Protein AF-A0A2M6UDT2-F1 (afdb_monomer_lite)

pLDDT: mean 94.69, std 9.15, range [40.94, 98.88]

Structure (mmCIF, N/CA/C/O backbone):
data_AF-A0A2M6UDT2-F1
#
_entry.id   AF-A0A2M6UDT2-F1
#
loop_
_atom_site.group_PDB
_atom_site.id
_atom_site.type_symbol
_atom_site.label_atom_id
_atom_site.label_alt_id
_atom_site.label_comp_id
_atom_site.label_asym_id
_atom_site.label_entity_id
_atom_site.label_seq_id
_atom_site.pdbx_PDB_ins_code
_atom_site.Cartn_x
_atom_site.Cartn_y
_atom_site.Cartn_z
_atom_site.occupancy
_atom_site.B_iso_or_equiv
_atom_site.auth_seq_id
_atom_site.auth_comp_id
_atom_site.auth_asym_id
_atom_site.auth_atom_id
_atom_site.pdbx_PDB_model_num
ATOM 1 N N . MET A 1 1 ? 13.384 12.707 -18.867 1.00 40.94 1 MET A N 1
ATOM 2 C CA . MET A 1 1 ? 12.522 11.547 -18.553 1.00 40.94 1 MET A CA 1
ATOM 3 C C . MET A 1 1 ? 11.167 12.109 -18.162 1.00 40.94 1 MET A C 1
ATOM 5 O O . MET A 1 1 ? 11.066 12.695 -17.096 1.00 40.94 1 MET A O 1
ATOM 9 N N . GLN A 1 2 ? 10.192 12.068 -19.068 1.00 42.59 2 GLN A N 1
ATOM 10 C CA . GLN A 1 2 ? 8.903 12.734 -18.882 1.00 42.59 2 GLN A CA 1
ATOM 11 C C . GLN A 1 2 ? 8.059 11.903 -17.907 1.00 42.59 2 GLN A C 1
ATOM 13 O O . GLN A 1 2 ? 7.496 10.879 -18.277 1.00 42.59 2 GLN A O 1
ATOM 18 N N . SER A 1 3 ? 8.032 12.292 -16.632 1.00 52.41 3 SER A N 1
ATOM 19 C CA . SER A 1 3 ? 6.764 12.199 -15.917 1.00 52.41 3 SER A CA 1
ATOM 20 C C . SER A 1 3 ? 5.820 13.183 -16.611 1.00 52.41 3 SER A C 1
ATOM 22 O O . SER A 1 3 ? 6.263 14.227 -17.103 1.00 52.41 3 SER A O 1
ATOM 24 N N . HIS A 1 4 ? 4.536 12.856 -16.698 1.00 62.50 4 HIS A N 1
ATOM 25 C CA . HIS A 1 4 ? 3.515 13.794 -17.152 1.00 62.50 4 HIS A CA 1
ATOM 26 C C . HIS A 1 4 ? 2.737 14.255 -15.916 1.00 62.50 4 HIS A C 1
ATOM 28 O O . HIS A 1 4 ? 1.684 13.684 -15.636 1.00 62.50 4 HIS A O 1
ATOM 34 N N . PRO A 1 5 ? 3.229 15.261 -15.154 1.00 66.94 5 PRO A N 1
ATOM 35 C CA . PRO A 1 5 ? 2.595 15.703 -13.912 1.00 66.94 5 PRO A CA 1
ATOM 36 C C . PRO A 1 5 ? 1.088 15.925 -14.049 1.00 66.94 5 PRO A C 1
ATOM 38 O O . PRO A 1 5 ? 0.330 15.546 -13.167 1.00 66.94 5 PRO A O 1
ATOM 41 N N . LYS A 1 6 ? 0.642 16.465 -15.192 1.00 74.50 6 LYS A N 1
ATOM 42 C CA . LYS A 1 6 ? -0.781 16.687 -15.478 1.00 74.50 6 LYS A CA 1
ATOM 43 C C . LYS A 1 6 ? -1.596 15.386 -15.488 1.00 74.50 6 LYS A C 1
ATOM 45 O O . LYS A 1 6 ? -2.664 15.359 -14.895 1.00 74.50 6 LYS A O 1
ATOM 50 N N . GLY A 1 7 ? -1.080 14.315 -16.099 1.00 79.12 7 GLY A N 1
ATOM 51 C CA . GLY A 1 7 ? -1.764 13.020 -16.177 1.00 79.12 7 GLY A CA 1
ATOM 52 C C . GLY A 1 7 ? -1.932 12.366 -14.806 1.00 79.12 7 GLY A C 1
ATOM 53 O O . GLY A 1 7 ? -3.035 11.956 -14.455 1.00 79.12 7 GLY A O 1
ATOM 54 N N . GLN A 1 8 ? -0.873 12.349 -13.989 1.00 78.31 8 GLN A N 1
ATOM 55 C CA . GLN A 1 8 ? -0.950 11.819 -12.622 1.00 78.31 8 GLN A CA 1
ATOM 56 C C . GLN A 1 8 ? -1.896 12.634 -11.736 1.00 78.31 8 GLN A C 1
ATOM 58 O O . GLN A 1 8 ? -2.660 12.054 -10.969 1.00 78.31 8 GLN A O 1
ATOM 63 N N . ILE A 1 9 ? -1.891 13.966 -11.859 1.00 87.31 9 ILE A N 1
ATOM 64 C CA . ILE A 1 9 ? -2.807 14.840 -11.110 1.00 87.31 9 ILE A CA 1
ATOM 65 C C . ILE A 1 9 ? -4.266 14.570 -11.502 1.00 87.31 9 ILE A C 1
ATOM 67 O O . ILE A 1 9 ? -5.119 14.437 -10.621 1.00 87.31 9 ILE A O 1
ATOM 71 N N . SER A 1 10 ? -4.561 14.454 -12.800 1.00 90.62 10 SER A N 1
ATOM 72 C CA . SER A 1 10 ? -5.905 14.117 -13.283 1.00 90.62 10 SER A CA 1
ATOM 73 C C . SER A 1 10 ? -6.353 12.742 -12.787 1.00 90.62 10 SER A C 1
ATOM 75 O O . SER A 1 10 ? -7.418 12.641 -12.183 1.00 90.62 10 SER A O 1
ATOM 77 N N . ALA A 1 11 ? -5.514 11.712 -12.935 1.00 93.06 11 ALA A N 1
ATOM 78 C CA . ALA A 1 11 ? -5.831 10.358 -12.481 1.00 93.06 11 ALA A CA 1
ATOM 79 C C . ALA A 1 11 ? -6.000 10.269 -10.954 1.00 93.06 11 ALA A C 1
ATOM 81 O O . ALA A 1 11 ? -6.866 9.549 -10.463 1.00 93.06 11 ALA A O 1
ATOM 82 N N . ALA A 1 12 ? -5.207 11.022 -10.185 1.00 94.12 12 ALA A N 1
ATOM 83 C CA . ALA A 1 12 ? -5.369 11.138 -8.739 1.00 94.12 12 ALA A CA 1
ATOM 84 C C . ALA A 1 12 ? -6.699 11.808 -8.365 1.00 94.12 12 ALA A C 1
ATOM 86 O O . ALA A 1 12 ? -7.374 11.355 -7.442 1.00 94.12 12 ALA A O 1
ATOM 87 N N . SER A 1 13 ? -7.085 12.864 -9.084 1.00 95.19 13 SER A N 1
ATOM 88 C CA . SER A 1 13 ? -8.328 13.605 -8.838 1.00 95.19 13 SER A CA 1
ATOM 89 C C . SER A 1 13 ? -9.558 12.754 -9.157 1.00 95.19 13 SER A C 1
ATOM 91 O O . SER A 1 13 ? -10.487 12.679 -8.351 1.00 95.19 13 SER A O 1
ATOM 93 N N . GLU A 1 14 ? -9.539 12.062 -10.295 1.00 96.12 14 GLU A N 1
ATOM 94 C CA . GLU A 1 14 ? -10.594 11.134 -10.703 1.00 96.12 14 GLU A CA 1
ATOM 95 C C . GLU A 1 14 ? -10.704 9.953 -9.740 1.00 96.12 14 GLU A C 1
ATOM 97 O O . GLU A 1 14 ? -11.796 9.667 -9.246 1.00 96.12 14 GLU A O 1
ATOM 102 N N . LYS A 1 15 ? -9.573 9.324 -9.385 1.00 97.31 15 LYS A N 1
ATOM 103 C CA . LYS A 1 15 ? -9.566 8.228 -8.413 1.00 97.31 15 LYS A CA 1
ATOM 104 C C . LYS A 1 15 ? -10.132 8.688 -7.075 1.00 97.31 15 LYS A C 1
ATOM 106 O O . LYS A 1 15 ? -11.004 8.018 -6.536 1.00 97.31 15 LYS A O 1
ATOM 111 N N . ASN A 1 16 ? -9.722 9.860 -6.585 1.00 97.75 16 ASN A N 1
ATOM 112 C CA . ASN A 1 16 ? -10.248 10.416 -5.343 1.00 97.75 16 ASN A CA 1
ATOM 113 C C . ASN A 1 16 ? -11.760 10.610 -5.378 1.00 97.75 16 ASN A C 1
ATOM 115 O O . ASN A 1 16 ? -12.426 10.206 -4.429 1.00 97.75 16 ASN A O 1
ATOM 119 N N . LYS A 1 17 ? -12.300 11.143 -6.478 1.00 97.06 17 LYS A N 1
ATOM 120 C CA . LYS A 1 17 ? -13.748 11.261 -6.675 1.00 97.06 17 LYS A CA 1
ATOM 121 C C . LYS A 1 17 ? -14.435 9.892 -6.689 1.00 97.06 17 LYS A C 1
ATOM 123 O O . LYS A 1 17 ? -15.441 9.729 -6.018 1.00 97.06 17 LYS A O 1
ATOM 128 N N . SER A 1 18 ? -13.882 8.912 -7.406 1.00 96.94 18 SER A N 1
ATOM 129 C CA . SER A 1 18 ? -14.459 7.559 -7.516 1.00 96.94 18 SER A CA 1
ATOM 130 C C . SER A 1 18 ? -14.419 6.745 -6.217 1.00 96.94 18 SER A C 1
ATOM 132 O O . SER A 1 18 ? -15.115 5.745 -6.095 1.00 96.94 18 SER A O 1
ATOM 134 N N . THR A 1 19 ? -13.588 7.159 -5.259 1.00 97.69 19 THR A N 1
ATOM 135 C CA . THR A 1 19 ? -13.449 6.528 -3.940 1.00 97.69 19 THR A CA 1
ATOM 136 C C . THR A 1 19 ? -14.027 7.401 -2.826 1.00 97.69 19 THR A C 1
ATOM 138 O O . THR A 1 19 ? -13.521 7.338 -1.715 1.00 97.69 19 THR A O 1
ATOM 141 N N . ASP A 1 20 ? -14.959 8.313 -3.110 1.00 97.06 20 ASP A N 1
ATOM 142 C CA . ASP A 1 20 ? -15.572 9.209 -2.110 1.00 97.06 20 ASP A CA 1
ATOM 143 C C . ASP A 1 20 ? -14.561 9.971 -1.223 1.00 97.06 20 ASP A C 1
ATOM 145 O O . ASP A 1 20 ? -14.765 10.203 -0.034 1.00 97.06 20 ASP A O 1
ATOM 149 N N . GLY A 1 21 ? -13.414 10.354 -1.791 1.00 97.06 21 GLY A N 1
ATOM 150 C CA . GLY A 1 21 ? -12.341 11.056 -1.081 1.00 97.06 21 GLY A CA 1
ATOM 151 C C . GLY A 1 21 ? -11.344 10.169 -0.321 1.00 97.06 21 GLY A C 1
ATOM 152 O O . GLY A 1 21 ? -10.379 10.691 0.248 1.00 97.06 21 GLY A O 1
ATOM 153 N N . TYR A 1 22 ? -11.511 8.841 -0.320 1.00 98.38 22 TYR A N 1
ATOM 154 C CA . TYR A 1 22 ? -10.622 7.924 0.402 1.00 98.38 22 TYR A CA 1
ATOM 155 C C . TYR A 1 22 ? -9.212 7.834 -0.191 1.00 98.38 22 TYR A C 1
ATOM 157 O O . TYR A 1 22 ? -8.253 7.629 0.562 1.00 98.38 22 TYR A O 1
ATOM 165 N N . TYR A 1 23 ? -9.050 8.000 -1.506 1.00 98.38 23 TYR A N 1
ATOM 166 C CA . TYR A 1 23 ? -7.761 7.845 -2.184 1.00 98.38 23 TYR A CA 1
ATOM 167 C C . TYR A 1 23 ? -6.668 8.753 -1.621 1.00 98.38 23 TYR A C 1
ATOM 169 O O . TYR A 1 23 ? -5.623 8.256 -1.203 1.00 98.38 23 TYR A O 1
ATOM 177 N N . VAL A 1 24 ? -6.897 10.068 -1.549 1.00 97.94 24 VAL A N 1
ATOM 178 C CA . VAL A 1 24 ? -5.860 11.017 -1.107 1.00 97.94 24 VAL A CA 1
ATOM 179 C C . VAL A 1 24 ? -5.427 10.739 0.333 1.00 97.94 24 VAL A C 1
ATOM 181 O O . VAL A 1 24 ? -4.236 10.796 0.640 1.00 97.94 24 VAL A O 1
ATOM 184 N N . GLN A 1 25 ? -6.367 10.405 1.220 1.00 98.19 25 GLN A N 1
ATOM 185 C CA . GLN A 1 25 ? -6.032 10.084 2.611 1.00 98.19 25 GLN A CA 1
ATOM 186 C C . GLN A 1 25 ? -5.296 8.745 2.718 1.00 98.19 25 GLN A C 1
ATOM 188 O O . GLN A 1 25 ? -4.318 8.637 3.453 1.00 98.19 25 GLN A O 1
ATOM 193 N N . THR A 1 26 ? -5.690 7.753 1.920 1.00 98.62 26 THR A N 1
ATOM 194 C CA . THR A 1 26 ? -4.998 6.458 1.853 1.00 98.62 26 THR A CA 1
ATOM 195 C C . THR A 1 26 ? -3.573 6.618 1.335 1.00 98.62 26 THR A C 1
ATOM 197 O O . THR A 1 26 ? -2.652 6.069 1.928 1.00 98.62 26 THR A O 1
ATOM 200 N N . VAL A 1 27 ? -3.341 7.447 0.312 1.00 98.56 27 VAL A N 1
ATOM 201 C CA . VAL A 1 27 ? -1.984 7.784 -0.153 1.00 98.56 27 VAL A CA 1
ATOM 202 C C . VAL A 1 27 ? -1.133 8.352 0.987 1.00 98.56 27 VAL A C 1
ATOM 204 O O . VAL A 1 27 ? 0.023 7.958 1.136 1.00 98.56 27 VAL A O 1
ATOM 207 N N . LYS A 1 28 ? -1.679 9.255 1.813 1.00 98.38 28 LYS A N 1
ATOM 208 C CA . LYS A 1 28 ? -0.952 9.816 2.966 1.00 98.38 28 LYS A CA 1
ATOM 209 C C . LYS A 1 28 ? -0.621 8.748 4.009 1.00 98.38 28 LYS A C 1
ATOM 211 O O . LYS A 1 28 ? 0.520 8.694 4.459 1.00 98.38 28 LYS A O 1
ATOM 216 N N . LEU A 1 29 ? -1.577 7.879 4.343 1.00 98.44 29 LEU A N 1
ATOM 217 C CA . LEU A 1 29 ? -1.357 6.758 5.265 1.00 98.44 29 LEU A CA 1
ATOM 218 C C . LEU A 1 29 ? -0.271 5.813 4.739 1.00 98.44 29 LEU A C 1
ATOM 220 O O . LEU A 1 29 ? 0.666 5.482 5.459 1.00 98.44 29 LEU A O 1
ATOM 224 N N . MET A 1 30 ? -0.333 5.443 3.460 1.00 98.75 30 MET A N 1
ATOM 225 C CA . MET A 1 30 ? 0.659 4.562 2.844 1.00 98.75 30 MET A CA 1
ATOM 226 C C . MET A 1 30 ? 2.048 5.201 2.770 1.00 98.75 30 MET A C 1
ATOM 228 O O . MET A 1 30 ? 3.046 4.503 2.942 1.00 98.75 30 MET A O 1
ATOM 232 N N . LYS A 1 31 ? 2.142 6.523 2.570 1.00 98.50 31 LYS A N 1
ATOM 233 C CA . LYS A 1 31 ? 3.410 7.262 2.681 1.00 98.50 31 LYS A CA 1
ATOM 234 C C . LYS A 1 31 ? 3.953 7.229 4.110 1.00 98.50 31 LYS A C 1
ATOM 236 O O . LYS A 1 31 ? 5.122 6.911 4.284 1.00 98.50 31 LYS A O 1
ATOM 241 N N . ALA A 1 32 ? 3.106 7.466 5.112 1.00 97.88 32 ALA A N 1
ATOM 242 C CA . ALA A 1 32 ? 3.503 7.391 6.517 1.00 97.88 32 ALA A CA 1
ATOM 243 C C . ALA A 1 32 ? 3.998 5.986 6.907 1.00 97.88 32 ALA A C 1
ATOM 245 O O . ALA A 1 32 ? 5.004 5.859 7.600 1.00 97.88 32 ALA A O 1
ATOM 246 N N . TRP A 1 33 ? 3.343 4.927 6.419 1.00 98.50 33 TRP A N 1
ATOM 247 C CA . TRP A 1 33 ? 3.829 3.552 6.570 1.00 98.50 33 TRP A CA 1
ATOM 248 C C . TRP A 1 33 ? 5.176 3.338 5.863 1.00 98.50 33 TRP A C 1
ATOM 250 O O . TRP A 1 33 ? 6.119 2.845 6.481 1.00 98.50 33 TRP A O 1
ATOM 260 N N . ARG A 1 34 ? 5.305 3.762 4.597 1.00 98.44 34 ARG A N 1
ATOM 261 C CA . ARG A 1 34 ? 6.554 3.655 3.824 1.00 98.44 34 ARG A CA 1
ATOM 262 C C . ARG A 1 34 ? 7.724 4.339 4.535 1.00 98.44 34 ARG A C 1
ATOM 264 O O . ARG A 1 34 ? 8.826 3.799 4.571 1.00 98.44 34 ARG A O 1
ATOM 271 N N . ASP A 1 35 ? 7.512 5.523 5.096 1.00 97.69 35 ASP A N 1
ATOM 272 C CA . ASP A 1 35 ? 8.588 6.306 5.713 1.00 97.69 35 ASP A CA 1
ATOM 273 C C . ASP A 1 35 ? 9.185 5.601 6.946 1.00 97.69 35 ASP A C 1
ATOM 275 O O . ASP A 1 35 ? 10.345 5.838 7.292 1.00 97.69 35 ASP A O 1
ATOM 279 N N . ARG A 1 36 ? 8.435 4.660 7.537 1.00 97.25 36 ARG A N 1
ATOM 280 C CA . ARG A 1 36 ? 8.845 3.806 8.661 1.00 97.25 36 ARG A CA 1
ATOM 281 C C . ARG A 1 36 ? 9.525 2.498 8.245 1.00 97.25 36 ARG A C 1
ATOM 283 O O . ARG A 1 36 ? 9.939 1.741 9.120 1.00 97.25 36 ARG A O 1
ATOM 290 N N . LEU A 1 37 ? 9.628 2.201 6.949 1.00 97.88 37 LEU A N 1
ATOM 291 C CA . LEU A 1 37 ? 10.279 0.976 6.484 1.00 97.88 37 LEU A CA 1
ATOM 292 C C . LEU A 1 37 ? 11.776 0.974 6.836 1.00 97.88 37 LEU A C 1
ATOM 294 O O . LEU A 1 37 ? 12.416 2.031 6.817 1.00 97.88 37 LEU A O 1
ATOM 298 N N . PRO A 1 38 ? 12.353 -0.202 7.143 1.00 95.75 38 PRO A N 1
ATOM 299 C CA . PRO A 1 38 ? 13.641 -0.301 7.832 1.00 95.75 38 PRO A CA 1
ATOM 300 C C . PRO A 1 38 ? 14.843 0.129 6.985 1.00 95.75 38 PRO A C 1
ATOM 302 O O . PRO A 1 38 ? 15.906 0.406 7.532 1.00 95.75 38 PRO A O 1
ATOM 305 N N . THR A 1 39 ? 14.708 0.174 5.657 1.00 96.88 39 THR A N 1
ATOM 306 C CA . THR A 1 39 ? 15.809 0.526 4.750 1.00 96.88 39 THR A CA 1
ATOM 307 C C . THR A 1 39 ? 15.331 1.438 3.628 1.00 96.88 39 THR A C 1
ATOM 309 O O . THR A 1 39 ? 14.197 1.314 3.168 1.00 96.88 39 THR A O 1
ATOM 312 N N . GLU A 1 40 ? 16.209 2.300 3.113 1.00 95.50 40 GLU A N 1
ATOM 313 C CA . GLU A 1 40 ? 15.900 3.118 1.928 1.00 95.50 40 GLU A CA 1
ATOM 314 C C . GLU A 1 40 ? 15.578 2.266 0.691 1.00 95.50 40 GLU A C 1
ATOM 316 O O . GLU A 1 40 ? 14.727 2.643 -0.109 1.00 95.50 40 GLU A O 1
ATOM 321 N N . LYS A 1 41 ? 16.177 1.073 0.575 1.00 93.69 41 LYS A N 1
ATOM 322 C CA . LYS A 1 41 ? 15.894 0.111 -0.503 1.00 93.69 41 LYS A CA 1
ATOM 323 C C . LYS A 1 41 ? 14.434 -0.342 -0.518 1.00 93.69 41 LYS A C 1
ATOM 325 O O . LYS A 1 41 ? 13.828 -0.449 -1.575 1.00 93.69 41 LYS A O 1
ATOM 330 N N . SER A 1 42 ? 13.841 -0.537 0.661 1.00 95.88 42 SER A N 1
ATOM 331 C CA . SER A 1 42 ? 12.425 -0.904 0.795 1.00 95.88 42 SER A CA 1
ATOM 332 C C . SER A 1 42 ? 11.446 0.260 0.582 1.00 95.88 42 SER A C 1
ATOM 334 O O . SER A 1 42 ? 10.238 0.035 0.596 1.00 95.88 42 SER A O 1
ATOM 336 N N . LYS A 1 43 ? 11.921 1.501 0.387 1.00 98.00 43 LYS A N 1
ATOM 337 C CA . LYS A 1 43 ? 11.074 2.698 0.258 1.00 98.00 43 LYS A CA 1
ATOM 338 C C . LYS A 1 43 ? 10.890 3.094 -1.214 1.00 98.00 43 LYS A C 1
ATOM 340 O O . LYS A 1 43 ? 11.719 3.827 -1.761 1.00 98.00 43 LYS A O 1
ATOM 345 N N . PRO A 1 44 ? 9.787 2.698 -1.883 1.00 97.56 44 PRO A N 1
ATOM 346 C CA . PRO A 1 44 ? 9.510 3.158 -3.238 1.00 97.56 44 PRO A CA 1
ATOM 347 C C . PRO A 1 44 ? 9.372 4.680 -3.303 1.00 97.56 44 PRO A C 1
ATOM 349 O O . PRO A 1 44 ? 8.842 5.333 -2.397 1.00 97.56 44 PRO A O 1
ATOM 352 N N . LYS A 1 45 ? 9.778 5.260 -4.436 1.00 96.81 45 LYS A N 1
ATOM 353 C CA . LYS A 1 45 ? 9.530 6.678 -4.725 1.00 96.81 45 LYS A CA 1
ATOM 354 C C . LYS A 1 45 ? 8.027 6.977 -4.668 1.00 96.81 45 LYS A C 1
ATOM 356 O O . LYS A 1 45 ? 7.211 6.150 -5.065 1.00 96.81 45 LYS A O 1
ATOM 361 N N . SER A 1 46 ? 7.657 8.181 -4.222 1.00 95.88 46 SER A N 1
ATOM 362 C CA . SER A 1 46 ? 6.249 8.558 -4.003 1.00 95.88 46 SER A CA 1
ATOM 363 C C . SER A 1 46 ? 5.344 8.325 -5.211 1.00 95.88 46 SER A C 1
ATOM 365 O O . SER A 1 46 ? 4.268 7.775 -5.033 1.00 95.88 46 SER A O 1
ATOM 367 N N . TYR A 1 47 ? 5.790 8.651 -6.427 1.00 94.69 47 TYR A N 1
ATOM 368 C CA . TYR A 1 47 ? 4.981 8.454 -7.636 1.00 94.69 47 TYR A CA 1
ATOM 369 C C . TYR A 1 47 ? 4.712 6.968 -7.953 1.00 94.69 47 TYR A C 1
ATOM 371 O O . TYR A 1 47 ? 3.651 6.630 -8.472 1.00 94.69 47 TYR A O 1
ATOM 379 N N . ILE A 1 48 ? 5.638 6.067 -7.598 1.00 97.12 48 ILE A N 1
ATOM 380 C CA . ILE A 1 48 ? 5.434 4.615 -7.710 1.00 97.12 48 ILE A CA 1
ATOM 381 C C . ILE A 1 48 ? 4.403 4.171 -6.670 1.00 97.12 48 ILE A C 1
ATOM 383 O O . ILE A 1 48 ? 3.447 3.484 -7.011 1.00 97.12 48 ILE A O 1
ATOM 387 N N . LEU A 1 49 ? 4.556 4.607 -5.414 1.00 98.38 49 LEU A N 1
ATOM 388 C CA . LEU A 1 49 ? 3.616 4.264 -4.343 1.00 98.38 49 LEU A CA 1
ATOM 389 C C . LEU A 1 49 ? 2.196 4.774 -4.634 1.00 98.38 49 LEU A C 1
ATOM 391 O O . LEU A 1 49 ? 1.234 4.046 -4.432 1.00 98.38 49 LEU A O 1
ATOM 395 N N . GLU A 1 50 ? 2.057 5.999 -5.138 1.00 98.00 50 GLU A N 1
ATOM 396 C CA . GLU A 1 50 ? 0.770 6.567 -5.559 1.00 98.00 50 GLU A CA 1
ATOM 397 C C . GLU A 1 50 ? 0.132 5.756 -6.689 1.00 98.00 50 GLU A C 1
ATOM 399 O O . GLU A 1 50 ? -1.063 5.475 -6.640 1.00 98.00 50 GLU A O 1
ATOM 404 N N . THR A 1 51 ? 0.933 5.310 -7.661 1.00 97.81 51 THR A N 1
ATOM 405 C CA . THR A 1 51 ? 0.467 4.432 -8.744 1.00 97.81 51 THR A CA 1
ATOM 406 C C . THR A 1 51 ? -0.042 3.098 -8.201 1.00 97.81 51 THR A C 1
ATOM 408 O O . THR A 1 51 ? -1.135 2.670 -8.564 1.00 97.81 51 THR A O 1
ATOM 411 N N . LEU A 1 52 ? 0.704 2.477 -7.283 1.00 98.56 52 LEU A N 1
ATOM 412 C CA . LEU A 1 52 ? 0.291 1.237 -6.626 1.00 98.56 52 LEU A CA 1
ATOM 413 C C . LEU A 1 52 ? -1.038 1.423 -5.882 1.00 98.56 52 LEU A C 1
ATOM 415 O O . LEU A 1 52 ? -1.968 0.660 -6.111 1.00 98.56 52 LEU A O 1
ATOM 419 N N . VAL A 1 53 ? -1.168 2.479 -5.068 1.00 98.62 53 VAL A N 1
ATOM 420 C CA . VAL A 1 53 ? -2.418 2.800 -4.355 1.00 98.62 53 VAL A CA 1
ATOM 421 C C . VAL A 1 53 ? -3.575 3.012 -5.334 1.00 98.62 53 VAL A C 1
ATOM 423 O O . VAL A 1 53 ? -4.671 2.513 -5.104 1.00 98.62 53 VAL A O 1
ATOM 426 N N . ASN A 1 54 ? -3.353 3.726 -6.441 1.00 97.94 54 ASN A N 1
ATOM 427 C CA . ASN A 1 54 ? -4.387 3.999 -7.445 1.00 97.94 54 ASN A CA 1
ATOM 428 C C . ASN A 1 54 ? -4.958 2.708 -8.053 1.00 97.94 54 ASN A C 1
ATOM 430 O O . ASN A 1 54 ? -6.173 2.598 -8.255 1.00 97.94 54 ASN A O 1
ATOM 434 N N . GLN A 1 55 ? -4.075 1.742 -8.309 1.00 97.75 55 GLN A N 1
ATOM 435 C CA . GLN A 1 55 ? -4.412 0.449 -8.896 1.00 97.75 55 GLN A CA 1
ATOM 436 C C . GLN A 1 55 ? -5.102 -0.492 -7.900 1.00 97.75 55 GLN A C 1
ATOM 438 O O . GLN A 1 55 ? -5.943 -1.281 -8.318 1.00 97.75 55 GLN A O 1
ATOM 443 N N . THR A 1 56 ? -4.784 -0.411 -6.603 1.00 98.56 56 THR A N 1
ATOM 444 C CA . THR A 1 56 ? -5.173 -1.449 -5.630 1.00 98.56 56 THR A CA 1
ATOM 445 C C . THR A 1 56 ? -6.178 -1.016 -4.564 1.00 98.56 56 THR A C 1
ATOM 447 O O . THR A 1 56 ? -6.715 -1.868 -3.864 1.00 98.56 56 THR A O 1
ATOM 450 N N . ILE A 1 57 ? -6.490 0.279 -4.433 1.00 98.12 57 ILE A N 1
ATOM 451 C CA . ILE A 1 57 ? -7.388 0.778 -3.374 1.00 98.12 57 ILE A CA 1
ATOM 452 C C . ILE A 1 57 ? -8.824 0.223 -3.440 1.00 98.12 57 ILE A C 1
ATOM 454 O O . ILE A 1 57 ? -9.498 0.147 -2.411 1.00 98.12 57 ILE A O 1
ATOM 458 N N . GLY A 1 58 ? -9.292 -0.187 -4.623 1.00 95.31 58 GLY A N 1
ATOM 459 C CA . GLY A 1 58 ? -10.669 -0.642 -4.829 1.00 95.31 58 GLY A CA 1
ATOM 460 C C . GLY A 1 58 ? -11.699 0.457 -4.539 1.00 95.31 58 GLY A C 1
ATOM 461 O O . GLY A 1 58 ? -11.452 1.630 -4.818 1.00 95.31 58 GLY A O 1
ATOM 462 N N . VAL A 1 59 ? -12.848 0.074 -3.973 1.00 95.25 59 VAL A N 1
ATOM 463 C CA . VAL A 1 59 ? -13.931 0.985 -3.552 1.00 95.25 59 VAL A CA 1
ATOM 464 C C . VAL A 1 59 ? -14.123 0.850 -2.036 1.00 95.25 59 VAL A C 1
ATOM 466 O O . VAL A 1 59 ? -14.951 0.059 -1.577 1.00 95.25 59 VAL A O 1
ATOM 469 N N . PRO A 1 60 ? -13.289 1.518 -1.223 1.00 95.19 60 PRO A N 1
ATOM 470 C CA . PRO A 1 60 ? -13.317 1.341 0.220 1.00 95.19 60 PRO A CA 1
ATOM 471 C C . PRO A 1 60 ? -14.491 2.085 0.862 1.00 95.19 60 PRO A C 1
ATOM 473 O O . PRO A 1 60 ? -14.844 3.185 0.456 1.00 95.19 60 PRO A O 1
ATOM 476 N N . THR A 1 61 ? -15.029 1.519 1.942 1.00 95.38 61 THR A N 1
ATOM 477 C CA . THR A 1 61 ? -16.059 2.163 2.780 1.00 95.38 61 THR A CA 1
ATOM 478 C C . THR A 1 61 ? -15.491 2.772 4.068 1.00 95.38 61 THR A C 1
ATOM 480 O O . THR A 1 61 ? -16.242 3.315 4.871 1.00 95.38 61 THR A O 1
ATOM 483 N N . ALA A 1 62 ? -14.186 2.610 4.314 1.00 97.25 62 ALA A N 1
ATOM 484 C CA . ALA A 1 62 ? -13.469 3.104 5.491 1.00 97.25 62 ALA A CA 1
ATOM 485 C C . ALA A 1 62 ? -11.953 3.140 5.227 1.00 97.25 62 ALA A C 1
ATOM 487 O O . ALA A 1 62 ? -11.436 2.315 4.468 1.00 97.25 62 ALA A O 1
ATOM 488 N N . HIS A 1 63 ? -11.214 4.017 5.918 1.00 97.31 63 HIS A N 1
ATOM 489 C CA . HIS A 1 63 ? -9.752 4.131 5.772 1.00 97.31 63 HIS A CA 1
ATOM 490 C C . HIS A 1 63 ? -9.002 2.836 6.112 1.00 97.31 63 HIS A C 1
ATOM 492 O O . HIS A 1 63 ? -8.090 2.453 5.385 1.00 97.31 63 HIS A O 1
ATOM 498 N N . ALA A 1 64 ? -9.404 2.134 7.177 1.00 97.50 64 ALA A N 1
ATOM 499 C CA . ALA A 1 64 ? -8.792 0.861 7.560 1.00 97.50 64 ALA A CA 1
ATOM 500 C C . ALA A 1 64 ? -8.923 -0.186 6.441 1.00 97.50 64 ALA A C 1
ATOM 502 O O . ALA A 1 64 ? -7.940 -0.828 6.072 1.00 97.50 64 ALA A O 1
ATOM 503 N N . ARG A 1 65 ? -10.113 -0.290 5.828 1.00 98.19 65 ARG A N 1
ATOM 504 C CA . ARG A 1 65 ? -10.332 -1.166 4.668 1.00 98.19 65 ARG A CA 1
ATOM 505 C C . ARG A 1 65 ? -9.520 -0.730 3.456 1.00 98.19 65 ARG A C 1
ATOM 507 O O . ARG A 1 65 ? -8.953 -1.587 2.798 1.00 98.19 65 ARG A O 1
ATOM 514 N N . ALA A 1 66 ? -9.414 0.571 3.189 1.00 98.50 66 ALA A N 1
ATOM 515 C CA . ALA A 1 66 ? -8.598 1.079 2.088 1.00 98.50 66 ALA A CA 1
ATOM 516 C C . ALA A 1 66 ? -7.123 0.666 2.226 1.00 98.50 66 ALA A C 1
ATOM 518 O O . ALA A 1 66 ? -6.526 0.198 1.262 1.00 98.50 66 ALA A O 1
ATOM 519 N N . VAL A 1 67 ? -6.546 0.783 3.429 1.00 98.69 67 VAL A N 1
ATOM 520 C CA . VAL A 1 67 ? -5.162 0.357 3.703 1.00 98.69 67 VAL A CA 1
ATOM 521 C C . VAL A 1 67 ? -4.988 -1.147 3.487 1.00 98.69 67 VAL A C 1
ATOM 523 O O . VAL A 1 67 ? -4.033 -1.553 2.824 1.00 98.69 67 VAL A O 1
ATOM 526 N N . VAL A 1 68 ? -5.913 -1.968 4.000 1.00 98.75 68 VAL A N 1
ATOM 527 C CA . VAL A 1 68 ? -5.885 -3.428 3.800 1.00 98.75 68 VAL A CA 1
ATOM 528 C C . VAL A 1 68 ? -5.973 -3.777 2.315 1.00 98.75 68 VAL A C 1
ATOM 530 O O . VAL A 1 68 ? -5.093 -4.476 1.817 1.00 98.75 68 VAL A O 1
ATOM 533 N N . SER A 1 69 ? -6.956 -3.226 1.593 1.00 98.75 69 SER A N 1
ATOM 534 C CA . SER A 1 69 ? -7.127 -3.447 0.152 1.00 98.75 69 SER A CA 1
ATOM 535 C C . SER A 1 69 ? -5.875 -3.078 -0.636 1.00 98.75 69 SER A C 1
ATOM 537 O O . SER A 1 69 ? -5.457 -3.832 -1.509 1.00 98.75 69 SER A O 1
ATOM 539 N N . VAL A 1 70 ? -5.228 -1.954 -0.304 1.00 98.88 70 VAL A N 1
ATOM 540 C CA . VAL A 1 70 ? -3.989 -1.553 -0.974 1.00 98.88 70 VAL A CA 1
ATOM 541 C C . VAL A 1 70 ? -2.876 -2.569 -0.735 1.00 98.88 70 VAL A C 1
ATOM 543 O O . VAL A 1 70 ? -2.243 -3.005 -1.694 1.00 98.88 70 VAL A O 1
ATOM 546 N N . LEU A 1 71 ? -2.613 -2.937 0.521 1.00 98.88 71 LEU A N 1
ATOM 547 C CA . LEU A 1 71 ? -1.520 -3.847 0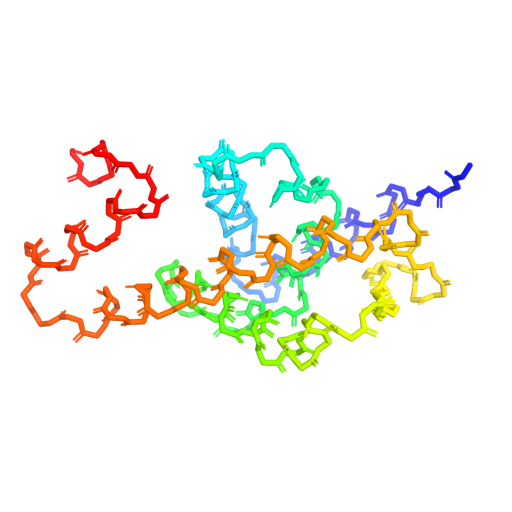.876 1.00 98.88 71 LEU A CA 1
ATOM 548 C C . LEU A 1 71 ? -1.724 -5.245 0.278 1.00 98.88 71 LEU A C 1
ATOM 550 O O . LEU A 1 71 ? -0.805 -5.807 -0.320 1.00 98.88 71 LEU A O 1
ATOM 554 N N . GLU A 1 72 ? -2.934 -5.789 0.385 1.00 98.81 72 GLU A N 1
ATOM 555 C CA . GLU A 1 72 ? -3.288 -7.087 -0.193 1.00 98.81 72 GLU A CA 1
ATOM 556 C C . GLU A 1 72 ? -3.329 -7.049 -1.719 1.00 98.81 72 GLU A C 1
ATOM 558 O O . GLU A 1 72 ? -2.870 -7.983 -2.375 1.00 98.81 72 GLU A O 1
ATOM 563 N N . GLY A 1 73 ? -3.827 -5.961 -2.302 1.00 98.81 73 GLY A N 1
ATOM 564 C CA . GLY A 1 73 ? -3.842 -5.760 -3.744 1.00 98.81 73 GLY A CA 1
ATOM 565 C C . GLY A 1 73 ? -2.431 -5.681 -4.324 1.00 98.81 73 GLY A C 1
ATOM 566 O O . GLY A 1 73 ? -2.161 -6.290 -5.356 1.00 98.81 73 GLY A O 1
ATOM 567 N N . ILE A 1 74 ? -1.494 -5.015 -3.637 1.00 98.81 74 ILE A N 1
ATOM 568 C CA . ILE A 1 74 ? -0.082 -5.011 -4.045 1.00 98.81 74 ILE A CA 1
ATOM 569 C C . ILE A 1 74 ? 0.494 -6.426 -3.920 1.00 98.81 74 ILE A C 1
ATOM 571 O O . ILE A 1 74 ? 1.111 -6.916 -4.863 1.00 98.81 74 ILE A O 1
ATOM 575 N N . ASN A 1 75 ? 0.275 -7.107 -2.791 1.00 98.69 75 ASN A N 1
ATOM 576 C CA . ASN A 1 75 ? 0.800 -8.458 -2.581 1.00 98.69 75 ASN A CA 1
ATOM 577 C C . ASN A 1 75 ? 0.251 -9.471 -3.601 1.00 98.69 75 ASN A C 1
ATOM 579 O O . ASN A 1 75 ? 1.007 -10.290 -4.110 1.00 98.69 75 ASN A O 1
ATOM 583 N N . SER A 1 76 ? -1.039 -9.412 -3.927 1.00 98.50 76 SER A N 1
AT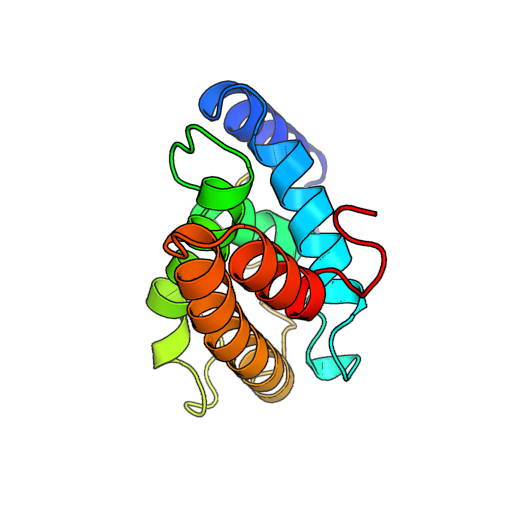OM 584 C CA . SER A 1 76 ? -1.660 -10.305 -4.915 1.00 98.50 76 SER A CA 1
ATOM 585 C C . SER A 1 76 ? -1.207 -10.002 -6.343 1.00 98.50 76 SER A C 1
ATOM 587 O O . SER A 1 76 ? -0.906 -10.930 -7.087 1.00 98.50 76 SER A O 1
ATOM 589 N N . SER A 1 77 ? -1.096 -8.723 -6.711 1.00 98.44 77 SER A N 1
ATOM 590 C CA . SER A 1 77 ? -0.699 -8.317 -8.067 1.00 98.44 77 SER A CA 1
ATOM 591 C C . SER A 1 77 ? 0.785 -8.558 -8.342 1.00 98.44 77 SER A C 1
ATOM 593 O O . SER A 1 77 ? 1.169 -8.853 -9.471 1.00 98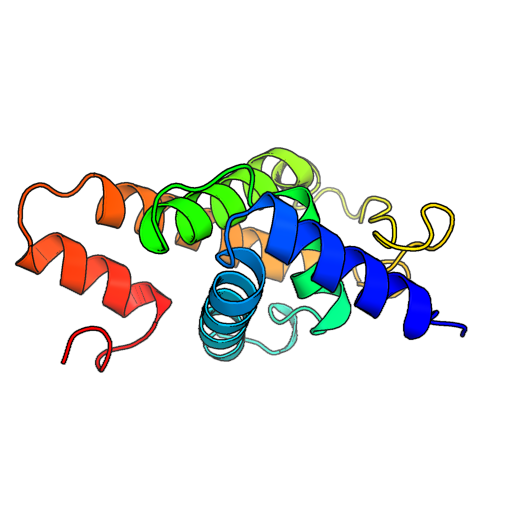.44 77 SER A O 1
ATOM 595 N N . TYR A 1 78 ? 1.631 -8.415 -7.316 1.00 98.44 78 TYR A N 1
ATOM 596 C CA . TYR A 1 78 ? 3.079 -8.317 -7.497 1.00 98.44 78 TYR A CA 1
ATOM 597 C C . TYR A 1 78 ? 3.896 -9.344 -6.705 1.00 98.44 78 TYR A C 1
ATOM 599 O O . TYR A 1 78 ? 5.060 -9.565 -7.027 1.00 98.44 78 TYR A O 1
ATOM 607 N N . GLY A 1 79 ? 3.315 -10.018 -5.709 1.00 97.56 79 GLY A N 1
ATOM 608 C CA . GLY A 1 79 ? 4.037 -10.934 -4.820 1.00 97.56 79 GLY A CA 1
ATOM 609 C C . GLY A 1 79 ? 4.687 -12.124 -5.531 1.00 97.56 79 GLY A C 1
ATOM 610 O O . GLY A 1 79 ? 5.736 -12.586 -5.088 1.00 97.56 79 GLY A O 1
ATOM 611 N N . PHE A 1 80 ? 4.122 -12.579 -6.656 1.00 97.50 80 PHE A N 1
ATOM 612 C CA . PHE A 1 80 ? 4.692 -13.659 -7.474 1.00 97.50 80 PHE A CA 1
ATOM 613 C C . PHE A 1 80 ? 6.056 -13.302 -8.087 1.00 97.50 80 PHE A C 1
ATOM 615 O O . PHE A 1 80 ? 6.887 -14.179 -8.300 1.00 97.50 80 PHE A O 1
ATOM 622 N N . TYR A 1 81 ? 6.316 -12.018 -8.340 1.00 97.88 81 TYR A N 1
ATOM 623 C CA . TYR A 1 81 ? 7.585 -11.566 -8.912 1.00 97.88 81 TYR A CA 1
ATOM 624 C C . TYR A 1 81 ? 8.727 -11.546 -7.890 1.00 97.88 81 TYR A C 1
ATOM 626 O O . TYR A 1 81 ? 9.887 -11.398 -8.279 1.00 97.88 81 TYR A O 1
ATOM 634 N N . ARG A 1 82 ? 8.430 -11.707 -6.596 1.00 96.69 82 ARG A N 1
ATOM 635 C CA . ARG A 1 82 ? 9.438 -11.622 -5.541 1.00 96.69 82 ARG A CA 1
ATOM 636 C C . ARG A 1 82 ? 10.505 -12.706 -5.702 1.00 96.69 82 ARG A C 1
ATOM 638 O O . ARG A 1 82 ? 10.185 -13.891 -5.730 1.00 96.69 82 ARG A O 1
ATOM 645 N N . GLY A 1 83 ? 11.773 -12.308 -5.764 1.00 97.25 83 GLY A N 1
ATOM 646 C CA . GLY A 1 83 ? 12.911 -13.214 -5.941 1.00 97.25 83 GLY A CA 1
ATOM 647 C C . GLY A 1 83 ? 13.073 -13.757 -7.364 1.00 97.25 83 GLY A C 1
ATOM 648 O O . GLY A 1 83 ? 13.985 -14.540 -7.613 1.00 97.25 83 GLY A O 1
ATOM 649 N N . SER A 1 84 ? 12.231 -13.336 -8.314 1.00 97.56 84 SER A N 1
ATOM 650 C CA . SER A 1 84 ? 12.352 -13.736 -9.725 1.00 97.56 84 SER A CA 1
ATOM 651 C C . SER A 1 84 ? 13.433 -12.956 -10.484 1.00 97.56 84 SER A C 1
ATOM 653 O O . SER A 1 84 ? 13.771 -13.302 -11.613 1.00 97.56 84 SER A O 1
ATOM 655 N N . GLY A 1 85 ? 13.944 -11.865 -9.902 1.00 97.75 85 GLY A N 1
ATOM 656 C CA . GLY A 1 85 ? 14.816 -10.911 -10.591 1.00 97.75 85 GLY A CA 1
ATOM 657 C C . GLY A 1 85 ? 14.083 -9.993 -11.581 1.00 97.75 85 GLY A C 1
ATOM 658 O O . GLY A 1 85 ? 14.729 -9.152 -12.205 1.00 97.75 85 GLY A O 1
ATOM 659 N N . ILE A 1 86 ? 12.756 -10.111 -11.708 1.00 97.38 86 ILE A N 1
ATOM 660 C CA . ILE A 1 86 ? 11.923 -9.342 -12.639 1.00 97.38 86 ILE A CA 1
ATOM 661 C C . ILE A 1 86 ? 11.117 -8.288 -11.876 1.00 97.38 86 ILE A C 1
ATOM 663 O O . ILE A 1 86 ? 10.421 -8.598 -10.913 1.00 97.38 86 ILE A O 1
ATOM 667 N N . VAL A 1 87 ? 11.147 -7.046 -12.364 1.00 98.06 87 VAL A N 1
ATOM 668 C CA . VAL A 1 87 ? 10.188 -6.004 -11.974 1.00 98.06 87 VAL A CA 1
ATOM 669 C C . VAL A 1 87 ? 9.178 -5.853 -13.112 1.00 98.06 87 VAL A C 1
ATOM 671 O O . VAL A 1 87 ? 9.579 -5.480 -14.220 1.00 98.06 87 VAL A O 1
ATOM 674 N N . PRO A 1 88 ? 7.886 -6.159 -12.897 1.00 97.25 88 PRO A N 1
ATOM 675 C CA . PRO A 1 88 ? 6.886 -6.026 -13.946 1.00 97.25 88 PRO A CA 1
ATOM 676 C C . PRO A 1 88 ? 6.695 -4.561 -14.341 1.00 97.25 88 PRO A C 1
ATOM 678 O O . PRO A 1 88 ? 7.034 -3.630 -13.606 1.00 97.25 88 PRO A O 1
ATOM 681 N N . THR A 1 89 ? 6.115 -4.342 -15.520 1.00 96.88 89 THR A N 1
ATOM 682 C CA . THR A 1 89 ? 5.720 -2.991 -15.918 1.00 96.88 89 THR A CA 1
ATOM 683 C C . THR A 1 89 ? 4.601 -2.496 -15.011 1.00 96.88 89 THR A C 1
ATOM 685 O O . THR A 1 89 ? 3.544 -3.114 -14.938 1.00 96.88 89 THR A O 1
ATOM 688 N N . ILE A 1 90 ? 4.824 -1.350 -14.367 1.00 96.94 90 ILE A N 1
ATOM 689 C CA . ILE A 1 90 ? 3.797 -0.641 -13.605 1.00 96.94 90 ILE A CA 1
ATOM 690 C C . ILE A 1 90 ? 3.427 0.596 -14.416 1.00 96.94 90 ILE A C 1
ATOM 692 O O . ILE A 1 90 ? 4.215 1.537 -14.519 1.00 96.94 90 ILE A O 1
ATOM 696 N N . ALA A 1 91 ? 2.260 0.561 -15.051 1.00 95.62 91 ALA A N 1
ATOM 697 C CA . ALA A 1 91 ? 1.795 1.627 -15.930 1.00 95.62 91 ALA A CA 1
ATOM 698 C C . ALA A 1 91 ? 1.387 2.881 -15.139 1.00 95.62 91 ALA A C 1
ATOM 700 O O . ALA A 1 91 ? 0.713 2.780 -14.113 1.00 95.62 91 ALA A O 1
ATOM 701 N N . ASP A 1 92 ? 1.775 4.059 -15.630 1.00 94.00 92 ASP A N 1
ATOM 702 C CA . ASP A 1 92 ? 1.331 5.344 -15.092 1.00 94.00 92 ASP A CA 1
ATOM 703 C C . ASP A 1 92 ? -0.198 5.478 -15.244 1.00 94.00 92 ASP A C 1
ATOM 705 O O . ASP A 1 92 ? -0.707 5.299 -16.357 1.00 94.00 92 ASP A O 1
ATOM 709 N N . PRO A 1 93 ? -0.946 5.818 -14.176 1.00 92.38 93 PRO A N 1
ATOM 710 C CA . PRO A 1 93 ? -2.406 5.902 -14.229 1.00 92.38 93 PRO A CA 1
ATOM 711 C C . PRO A 1 93 ? -2.934 6.946 -15.219 1.00 92.38 93 PRO A C 1
ATOM 713 O O . PRO A 1 93 ? -4.042 6.804 -15.723 1.00 92.38 93 PRO A O 1
ATOM 716 N N . GLY A 1 94 ? -2.165 8.005 -15.483 1.00 89.44 94 GLY A N 1
ATOM 717 C CA . GLY A 1 94 ? -2.522 9.047 -16.442 1.00 89.44 94 GLY A CA 1
ATOM 718 C C . GLY A 1 94 ? -1.970 8.809 -17.847 1.00 89.44 94 GLY A C 1
ATOM 719 O O . GLY A 1 94 ? -2.346 9.533 -18.768 1.00 89.44 94 GLY A O 1
ATOM 720 N N . PHE A 1 95 ? -1.059 7.845 -18.027 1.00 89.81 95 PHE A N 1
ATOM 721 C CA . PHE A 1 95 ? -0.447 7.558 -19.323 1.00 89.81 95 PHE A CA 1
ATOM 722 C C . PHE A 1 95 ? 0.095 6.121 -19.394 1.00 89.81 95 PHE A C 1
ATOM 724 O O . PHE A 1 95 ? 1.273 5.865 -19.147 1.00 89.81 95 PHE A O 1
ATOM 731 N N . ALA A 1 96 ? -0.766 5.173 -19.774 1.00 89.50 96 ALA A N 1
ATOM 732 C CA . ALA A 1 96 ? -0.503 3.736 -19.645 1.00 89.50 96 ALA A CA 1
ATOM 733 C C . ALA A 1 96 ? 0.764 3.216 -20.363 1.00 89.50 96 ALA A C 1
ATOM 735 O O . ALA A 1 96 ? 1.294 2.172 -19.991 1.00 89.50 96 ALA A O 1
ATOM 736 N N . SER A 1 97 ? 1.282 3.931 -21.369 1.00 90.19 97 SER A N 1
ATOM 737 C CA . SER A 1 97 ? 2.529 3.571 -22.061 1.00 90.19 97 SER A CA 1
ATOM 738 C C . SER A 1 97 ? 3.803 3.920 -21.274 1.00 90.19 97 SER A C 1
ATOM 740 O O . SER A 1 97 ? 4.896 3.492 -21.647 1.00 90.19 97 SER A O 1
ATOM 742 N N . VAL A 1 98 ? 3.700 4.676 -20.175 1.00 92.00 98 VAL A N 1
ATOM 743 C CA . VAL A 1 98 ? 4.832 4.998 -19.297 1.00 92.00 98 VAL A CA 1
ATOM 744 C C . VAL A 1 98 ? 4.916 3.997 -18.151 1.00 92.00 98 VAL A C 1
ATOM 746 O O . VAL A 1 98 ? 4.033 3.919 -17.306 1.00 92.00 98 VAL A O 1
ATOM 749 N N . ASN A 1 99 ? 6.039 3.279 -18.073 1.00 95.50 99 ASN A N 1
ATOM 750 C CA . ASN A 1 99 ? 6.383 2.451 -16.918 1.00 95.50 99 ASN A CA 1
ATOM 751 C C . ASN A 1 99 ? 6.999 3.310 -15.795 1.00 95.50 99 ASN A C 1
ATOM 753 O O . ASN A 1 99 ? 8.122 3.816 -15.940 1.00 95.50 99 ASN A O 1
ATOM 757 N N . VAL A 1 100 ? 6.299 3.446 -14.664 1.00 95.12 100 VAL A N 1
ATOM 758 C CA . VAL A 1 100 ? 6.784 4.177 -13.478 1.00 95.12 100 VAL A CA 1
ATOM 759 C C . VAL A 1 100 ? 7.888 3.416 -12.735 1.00 95.12 100 VAL A C 1
ATOM 761 O O . VAL A 1 100 ? 8.740 4.028 -12.098 1.00 95.12 100 VAL A O 1
ATOM 764 N N . ALA A 1 101 ? 7.943 2.092 -12.872 1.00 95.88 101 ALA A N 1
ATOM 765 C CA . ALA A 1 101 ? 8.910 1.224 -12.205 1.00 95.88 101 ALA A CA 1
ATOM 766 C C . ALA A 1 101 ? 10.186 0.956 -13.021 1.00 95.88 101 ALA A C 1
ATOM 768 O O . ALA A 1 101 ? 11.054 0.218 -12.576 1.00 95.88 101 ALA A O 1
ATOM 769 N N . LYS A 1 102 ? 10.370 1.584 -14.191 1.00 95.19 102 LYS A N 1
ATOM 770 C CA . LYS A 1 102 ? 11.493 1.301 -15.117 1.00 95.19 102 LYS A CA 1
ATOM 771 C C . LYS A 1 102 ? 12.914 1.445 -14.549 1.00 95.19 102 LYS A C 1
ATOM 773 O O . LYS A 1 102 ? 13.866 1.008 -15.180 1.00 95.19 102 LYS A O 1
ATOM 778 N N . ARG A 1 103 ? 13.078 2.150 -13.426 1.00 94.88 103 ARG A N 1
ATOM 779 C CA . ARG A 1 103 ? 14.363 2.334 -12.721 1.00 94.88 103 ARG A CA 1
ATOM 780 C C . ARG A 1 103 ? 14.386 1.646 -11.358 1.00 94.88 103 ARG A C 1
ATOM 782 O O . ARG A 1 103 ? 15.325 1.848 -10.596 1.00 94.88 103 ARG A O 1
ATOM 789 N N . TRP A 1 104 ? 13.336 0.909 -11.021 1.00 96.56 104 TRP A N 1
ATOM 790 C CA . TRP A 1 104 ? 13.263 0.180 -9.772 1.00 96.56 104 TRP A CA 1
ATOM 791 C C . TRP A 1 104 ? 14.088 -1.094 -9.927 1.00 96.56 104 TRP A C 1
ATOM 793 O O . TRP A 1 104 ? 13.819 -1.898 -10.817 1.00 96.56 104 TRP A O 1
ATOM 803 N N . SER A 1 105 ? 15.142 -1.237 -9.123 1.00 97.88 105 SER A N 1
ATOM 804 C CA . SER A 1 105 ? 15.943 -2.457 -9.149 1.00 97.88 105 SER A CA 1
ATOM 805 C C . SER A 1 105 ? 15.123 -3.632 -8.610 1.00 97.88 105 SER A C 1
ATOM 807 O O . SER A 1 105 ? 14.274 -3.448 -7.735 1.00 97.88 105 SER A O 1
ATOM 809 N N . SER A 1 106 ? 15.384 -4.843 -9.105 1.00 97.88 106 SER A N 1
ATOM 810 C CA . SER A 1 106 ? 14.723 -6.056 -8.606 1.00 97.88 106 SER A CA 1
ATOM 811 C C . SER A 1 106 ? 14.980 -6.279 -7.115 1.00 97.88 106 SER A C 1
ATOM 813 O O . SER A 1 106 ? 14.058 -6.624 -6.389 1.00 97.88 106 SER A O 1
ATOM 815 N N . ALA A 1 107 ? 16.187 -5.976 -6.630 1.00 98.31 107 ALA A N 1
ATOM 816 C CA . ALA A 1 107 ? 16.523 -6.077 -5.211 1.00 98.31 107 ALA A CA 1
ATOM 817 C C . ALA A 1 107 ? 15.720 -5.100 -4.328 1.00 98.31 107 ALA A C 1
ATOM 819 O O . ALA A 1 107 ? 15.242 -5.482 -3.262 1.00 98.31 107 ALA A O 1
ATOM 820 N N . ASP A 1 108 ? 15.550 -3.845 -4.758 1.00 98.56 108 ASP A N 1
ATOM 821 C CA . ASP A 1 108 ? 14.739 -2.865 -4.020 1.00 98.56 108 ASP A CA 1
ATOM 822 C C . ASP A 1 108 ? 13.246 -3.220 -4.079 1.00 98.56 108 ASP A C 1
ATOM 824 O O . ASP A 1 108 ? 12.501 -3.002 -3.122 1.00 98.56 108 ASP A O 1
ATOM 828 N N . PHE A 1 109 ? 12.795 -3.772 -5.206 1.00 98.50 109 PHE A N 1
ATOM 829 C CA . PHE A 1 109 ? 11.429 -4.250 -5.379 1.00 98.50 109 PHE A CA 1
ATOM 830 C C . PHE A 1 109 ? 11.127 -5.444 -4.465 1.00 98.50 109 PHE A C 1
ATOM 832 O O . PHE A 1 109 ? 10.124 -5.421 -3.753 1.00 98.50 109 PHE A O 1
ATOM 839 N N . ASP A 1 110 ? 12.028 -6.425 -4.394 1.00 98.62 110 ASP A N 1
ATOM 840 C CA . ASP A 1 110 ? 11.929 -7.561 -3.474 1.00 98.62 110 ASP A CA 1
ATOM 841 C C . ASP A 1 110 ? 11.887 -7.095 -2.015 1.00 98.62 110 ASP A C 1
ATOM 843 O O . ASP A 1 110 ? 10.996 -7.494 -1.259 1.00 98.62 110 ASP A O 1
ATOM 847 N N . ALA A 1 111 ? 12.788 -6.178 -1.644 1.00 98.62 111 ALA A N 1
ATOM 848 C CA . ALA A 1 111 ? 12.825 -5.597 -0.306 1.00 98.62 111 ALA A CA 1
ATOM 849 C C . ALA A 1 111 ? 11.509 -4.891 0.049 1.00 98.62 111 ALA A C 1
ATOM 851 O O . ALA A 1 111 ? 11.052 -4.980 1.187 1.00 98.62 111 ALA A O 1
ATOM 852 N N . PHE A 1 112 ? 10.880 -4.204 -0.907 1.00 98.69 112 PHE A N 1
ATOM 853 C CA . PHE A 1 112 ? 9.561 -3.607 -0.717 1.00 98.69 112 PHE A CA 1
ATOM 854 C C . PHE A 1 112 ? 8.457 -4.666 -0.573 1.00 98.69 112 PHE A C 1
ATOM 856 O O . PHE A 1 112 ? 7.654 -4.574 0.358 1.00 98.69 112 PHE A O 1
ATOM 863 N N . LEU A 1 113 ? 8.420 -5.688 -1.434 1.00 98.62 113 LEU A N 1
ATOM 864 C CA . LEU A 1 113 ? 7.404 -6.746 -1.381 1.00 98.62 113 LEU A CA 1
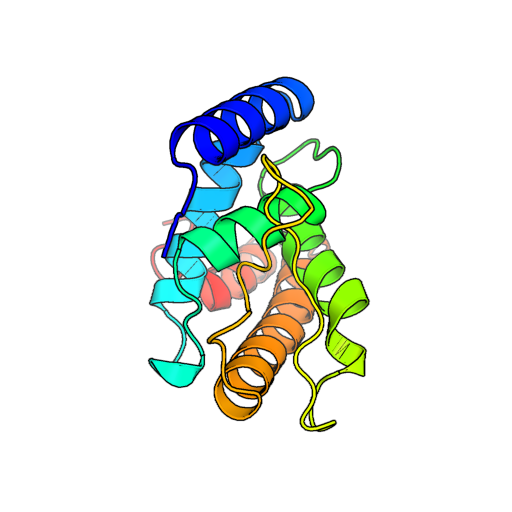ATOM 865 C C . LEU A 1 113 ? 7.468 -7.571 -0.089 1.00 98.62 113 LEU A C 1
ATOM 867 O O . LEU A 1 113 ? 6.427 -7.998 0.413 1.00 98.62 113 LEU A O 1
ATOM 871 N N . ASP A 1 114 ? 8.652 -7.745 0.501 1.00 98.50 114 ASP A N 1
ATOM 872 C CA . ASP A 1 114 ? 8.793 -8.332 1.837 1.00 98.50 114 ASP A CA 1
ATOM 873 C C . ASP A 1 114 ? 8.055 -7.522 2.909 1.00 98.50 114 ASP A C 1
ATOM 875 O O . ASP A 1 114 ? 7.334 -8.089 3.739 1.00 98.50 114 ASP A O 1
ATOM 879 N N . GLN A 1 115 ? 8.172 -6.192 2.860 1.00 98.75 115 GLN A N 1
ATOM 880 C CA . GLN A 1 115 ? 7.457 -5.312 3.784 1.00 98.75 115 GLN A CA 1
ATOM 881 C C . GLN A 1 115 ? 5.951 -5.329 3.519 1.00 98.75 115 GLN A C 1
ATOM 883 O O . GLN A 1 115 ? 5.170 -5.394 4.468 1.00 98.75 115 GLN A O 1
ATOM 888 N N . VAL A 1 116 ? 5.535 -5.323 2.248 1.00 98.75 116 VAL A N 1
ATOM 889 C CA . VAL A 1 116 ? 4.119 -5.410 1.862 1.00 98.75 116 VAL A CA 1
ATOM 890 C C . VAL A 1 116 ? 3.491 -6.699 2.383 1.00 98.75 116 VAL A C 1
ATOM 892 O O . VAL A 1 116 ? 2.431 -6.635 2.997 1.00 98.75 116 VAL A O 1
ATOM 895 N N . LYS A 1 117 ? 4.139 -7.858 2.203 1.00 98.56 117 LYS A N 1
ATOM 896 C CA . LYS A 1 117 ? 3.619 -9.153 2.672 1.00 98.56 117 LYS A CA 1
ATOM 897 C C . LYS A 1 117 ? 3.383 -9.157 4.185 1.00 98.56 117 LYS A C 1
ATOM 899 O O . LYS A 1 117 ? 2.335 -9.602 4.650 1.00 98.56 117 LYS A O 1
ATOM 904 N N . SER A 1 118 ? 4.346 -8.652 4.955 1.00 98.31 118 SER A N 1
ATOM 905 C CA . SER A 1 118 ? 4.233 -8.554 6.417 1.00 98.31 118 SER A CA 1
ATOM 906 C C . SER A 1 118 ? 3.136 -7.570 6.848 1.00 98.31 118 SER A C 1
ATOM 908 O O . SER A 1 118 ? 2.304 -7.875 7.712 1.00 98.31 118 SER A O 1
ATOM 910 N N . ALA A 1 119 ? 3.091 -6.401 6.203 1.00 98.69 119 ALA A N 1
ATOM 911 C CA . ALA A 1 119 ? 2.108 -5.365 6.487 1.00 98.69 119 ALA A CA 1
ATOM 912 C C . ALA A 1 119 ? 0.684 -5.797 6.116 1.00 98.69 119 ALA A C 1
ATOM 914 O O . ALA A 1 119 ? -0.226 -5.527 6.890 1.00 98.69 119 ALA A O 1
ATOM 915 N N . ALA A 1 120 ? 0.487 -6.500 4.996 1.00 98.81 120 ALA A N 1
ATOM 916 C CA . ALA A 1 120 ? -0.813 -7.019 4.569 1.00 98.81 120 ALA A CA 1
ATOM 917 C C . ALA A 1 120 ? -1.405 -7.967 5.620 1.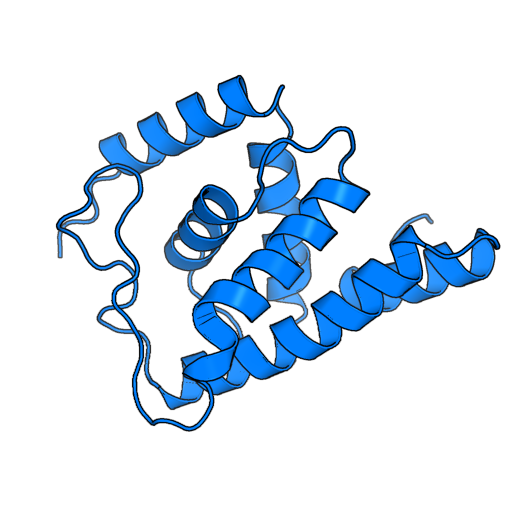00 98.81 120 ALA A C 1
ATOM 919 O O . ALA A 1 120 ? -2.521 -7.746 6.085 1.00 98.81 120 ALA A O 1
ATOM 920 N N . THR A 1 121 ? -0.619 -8.949 6.077 1.00 98.75 121 THR A N 1
ATOM 921 C CA . THR A 1 121 ? -1.027 -9.868 7.152 1.00 98.75 121 THR A CA 1
ATOM 922 C C . THR A 1 121 ? -1.399 -9.108 8.424 1.00 98.75 121 THR A C 1
ATOM 924 O O . THR A 1 121 ? -2.460 -9.333 8.999 1.00 98.75 121 THR A O 1
ATOM 927 N N . THR A 1 122 ? -0.549 -8.170 8.849 1.00 98.75 122 THR A N 1
ATOM 928 C CA . THR A 1 122 ? -0.771 -7.409 10.086 1.00 98.75 122 THR A CA 1
ATOM 929 C C . THR A 1 122 ? -1.999 -6.497 9.984 1.00 98.75 122 THR A C 1
ATOM 931 O O . THR A 1 122 ? -2.778 -6.419 10.929 1.00 98.75 122 THR A O 1
ATOM 934 N N . ALA A 1 123 ? -2.202 -5.823 8.849 1.00 98.62 123 ALA A N 1
ATOM 935 C CA . ALA A 1 123 ? -3.342 -4.938 8.620 1.00 98.62 123 ALA A CA 1
ATOM 936 C C . ALA A 1 123 ? -4.662 -5.714 8.560 1.00 98.62 123 ALA A C 1
ATOM 938 O O . ALA A 1 123 ? -5.653 -5.269 9.133 1.00 98.62 123 ALA A O 1
ATOM 939 N N . ARG A 1 124 ? -4.669 -6.886 7.913 1.00 98.75 124 ARG A N 1
ATOM 940 C CA . ARG A 1 124 ? -5.829 -7.783 7.889 1.00 98.75 124 ARG A CA 1
ATOM 941 C C . ARG A 1 124 ? -6.205 -8.232 9.298 1.00 98.75 124 ARG A C 1
ATOM 943 O O . ARG A 1 124 ? -7.350 -8.070 9.699 1.00 98.75 124 ARG A O 1
ATOM 950 N N . GLN A 1 125 ? -5.228 -8.692 10.080 1.00 98.69 125 GLN A N 1
ATOM 951 C CA . GLN A 1 125 ? -5.446 -9.046 11.486 1.00 98.69 125 GLN A CA 1
ATOM 952 C C . GLN A 1 125 ? -5.964 -7.858 12.307 1.00 98.69 125 GLN A C 1
ATOM 954 O O . GLN A 1 125 ? -6.844 -8.032 13.140 1.00 98.69 125 GLN A O 1
ATOM 959 N N . ALA A 1 126 ? -5.446 -6.649 12.069 1.00 98.38 126 ALA A N 1
ATOM 960 C CA . ALA A 1 126 ? -5.888 -5.445 12.769 1.00 98.38 126 ALA A CA 1
ATOM 961 C C . ALA A 1 126 ? -7.338 -5.070 12.431 1.00 98.38 126 ALA A C 1
ATOM 963 O O . ALA A 1 126 ? -8.069 -4.602 13.303 1.00 98.38 126 ALA A O 1
ATOM 964 N N . LEU A 1 127 ? -7.740 -5.253 11.171 1.00 98.12 127 LEU A N 1
ATOM 965 C CA . LEU A 1 127 ? -9.094 -4.989 10.689 1.00 98.12 127 LEU A CA 1
ATOM 966 C C . LEU A 1 127 ? -10.107 -6.011 11.221 1.00 98.12 127 LEU A C 1
ATOM 968 O O . LEU A 1 127 ? -11.227 -5.625 11.543 1.00 98.12 127 LEU A O 1
ATOM 972 N N . ASP A 1 128 ? -9.710 -7.281 11.312 1.00 98.38 128 ASP A N 1
ATOM 973 C CA . ASP A 1 128 ? -10.579 -8.386 11.737 1.00 98.38 128 ASP A CA 1
ATOM 974 C C . ASP A 1 128 ? -10.582 -8.596 13.267 1.00 98.38 128 ASP A C 1
ATOM 976 O O . ASP A 1 128 ? -11.341 -9.416 13.788 1.00 98.38 128 ASP A O 1
ATOM 980 N N . ALA A 1 129 ? -9.732 -7.877 14.008 1.00 98.12 129 ALA A N 1
ATOM 981 C CA . ALA A 1 129 ? -9.654 -7.971 15.461 1.00 98.12 129 ALA A CA 1
ATOM 982 C C . ALA A 1 129 ? -10.953 -7.489 16.130 1.00 98.12 129 ALA A C 1
ATOM 984 O O . ALA A 1 129 ? -11.401 -6.364 15.921 1.00 98.12 129 ALA A O 1
ATOM 985 N N . ILE A 1 130 ? -11.519 -8.343 16.985 1.00 96.75 130 ILE A N 1
ATOM 986 C CA . ILE A 1 130 ? -12.713 -8.035 17.789 1.00 96.75 130 ILE A CA 1
ATOM 987 C C . ILE A 1 130 ? -12.348 -7.118 18.965 1.00 96.75 130 ILE A C 1
ATOM 989 O O . ILE A 1 130 ? -13.101 -6.212 19.311 1.00 96.75 130 ILE A O 1
ATOM 993 N N . ASP A 1 131 ? -11.186 -7.357 19.579 1.00 97.06 131 ASP A N 1
ATOM 994 C CA . ASP A 1 131 ? -10.682 -6.546 20.683 1.00 97.06 131 ASP A CA 1
ATOM 995 C C . ASP A 1 131 ? -9.999 -5.272 20.167 1.00 97.06 131 ASP A C 1
ATOM 997 O O . ASP A 1 131 ? -9.049 -5.312 19.377 1.00 97.06 131 ASP A O 1
ATOM 1001 N N . GLU A 1 132 ? -10.467 -4.122 20.649 1.00 95.25 132 GLU A N 1
ATOM 1002 C CA . GLU A 1 132 ? -9.973 -2.819 20.212 1.00 95.25 132 GLU A CA 1
ATOM 1003 C C . GLU A 1 132 ? -8.508 -2.593 20.622 1.00 95.25 132 GLU A C 1
ATOM 1005 O O . GLU A 1 132 ? -7.742 -1.955 19.893 1.00 95.25 132 GLU A O 1
ATOM 1010 N N . ALA A 1 133 ? -8.078 -3.116 21.776 1.00 95.75 133 ALA A N 1
ATOM 1011 C CA . ALA A 1 133 ? -6.697 -2.970 22.221 1.00 95.75 133 ALA A CA 1
ATOM 1012 C C . ALA A 1 133 ? -5.730 -3.754 21.321 1.00 95.75 133 ALA A C 1
ATOM 1014 O O . ALA A 1 133 ? -4.690 -3.206 20.935 1.00 95.75 133 ALA A O 1
ATOM 1015 N N . GLU A 1 134 ? -6.089 -4.972 20.917 1.00 97.31 134 GLU A N 1
ATOM 1016 C CA . GLU A 1 134 ? -5.314 -5.756 19.957 1.00 97.31 134 GLU A CA 1
ATOM 1017 C C . GLU A 1 134 ? -5.329 -5.117 18.563 1.00 97.31 134 GLU A C 1
ATOM 1019 O O . GLU A 1 134 ? -4.263 -4.968 17.959 1.00 97.31 134 GLU A O 1
ATOM 1024 N N . SER A 1 135 ? -6.484 -4.637 18.083 1.00 97.50 135 SER A N 1
ATOM 1025 C CA . SER A 1 135 ? -6.566 -3.892 16.816 1.00 97.50 135 SER A CA 1
ATOM 1026 C C . SER A 1 135 ? -5.605 -2.697 16.813 1.00 97.50 135 SER A C 1
ATOM 1028 O O . SER A 1 135 ? -4.749 -2.571 15.930 1.00 97.50 135 SER A O 1
ATOM 1030 N N . ARG A 1 136 ? -5.655 -1.853 17.855 1.00 96.94 136 ARG A N 1
ATOM 1031 C CA . ARG A 1 136 ? -4.750 -0.700 18.008 1.00 96.94 136 ARG A CA 1
ATOM 1032 C C . ARG A 1 136 ? -3.288 -1.125 18.057 1.00 96.94 136 ARG A C 1
ATOM 1034 O O . ARG A 1 136 ? -2.451 -0.501 17.405 1.00 96.94 136 ARG A O 1
ATOM 1041 N N . LYS A 1 137 ? -2.954 -2.180 18.803 1.00 97.56 137 LYS A N 1
ATOM 1042 C CA . LYS A 1 137 ? -1.585 -2.711 18.882 1.00 97.56 137 LYS A CA 1
ATOM 1043 C C . LYS A 1 137 ? -1.063 -3.132 17.509 1.00 97.56 137 LYS A C 1
ATOM 1045 O O . LYS A 1 137 ? 0.089 -2.837 17.192 1.00 97.56 137 LYS A O 1
ATOM 1050 N N . LEU A 1 138 ? -1.886 -3.774 16.683 1.00 98.38 138 LEU A N 1
ATOM 1051 C CA . LEU A 1 138 ? -1.510 -4.178 15.329 1.00 98.38 138 LEU A CA 1
ATOM 1052 C C . LEU A 1 138 ? -1.359 -2.972 14.392 1.00 98.38 138 LEU A C 1
ATOM 1054 O O . LEU A 1 138 ? -0.346 -2.873 13.699 1.00 98.38 138 LEU A O 1
ATOM 1058 N N . TRP A 1 139 ? -2.266 -1.992 14.439 1.00 98.19 139 TRP A N 1
ATOM 1059 C CA . TRP A 1 139 ? -2.109 -0.755 13.664 1.00 98.19 139 TRP A CA 1
ATOM 1060 C C . TRP A 1 139 ? -0.862 0.047 14.054 1.00 98.19 139 TRP A C 1
ATOM 1062 O O . TRP A 1 139 ? -0.181 0.596 13.185 1.00 98.19 139 TRP A O 1
ATOM 1072 N N . ARG A 1 140 ? -0.488 0.053 15.340 1.00 97.56 140 ARG A N 1
ATOM 1073 C CA . ARG A 1 140 ? 0.752 0.682 15.823 1.00 97.56 140 ARG A CA 1
ATOM 1074 C C . ARG A 1 140 ? 2.017 0.020 15.272 1.00 97.56 140 ARG A C 1
ATOM 1076 O O . ARG A 1 140 ? 3.030 0.703 15.132 1.00 97.56 140 ARG A O 1
ATOM 1083 N N . LYS A 1 141 ? 1.979 -1.264 14.889 1.00 97.06 141 LYS A N 1
ATOM 1084 C CA . LYS A 1 141 ? 3.106 -1.898 14.176 1.00 97.06 141 LYS A CA 1
ATOM 1085 C C . LYS A 1 141 ? 3.334 -1.255 12.805 1.00 97.06 141 LYS A C 1
ATOM 1087 O O . LYS A 1 141 ? 4.482 -1.089 12.404 1.00 97.06 141 LYS A O 1
ATOM 1092 N N . LEU A 1 142 ? 2.264 -0.850 12.117 1.00 96.81 142 LEU A N 1
ATOM 1093 C CA . LEU A 1 142 ? 2.345 -0.197 10.807 1.00 96.81 142 LEU A CA 1
ATOM 1094 C C . LEU A 1 142 ? 2.677 1.291 10.937 1.00 96.81 142 LEU A C 1
ATOM 1096 O O . LEU A 1 142 ? 3.617 1.774 10.309 1.00 96.81 142 LEU A O 1
ATOM 1100 N N . PHE A 1 143 ? 1.917 2.015 11.757 1.00 97.06 143 PHE A N 1
ATOM 1101 C CA . PHE A 1 143 ? 1.923 3.481 11.768 1.00 97.06 143 PHE A CA 1
ATOM 1102 C C . PHE A 1 143 ? 2.707 4.103 12.927 1.00 97.06 143 PHE A C 1
ATOM 1104 O O . PHE A 1 143 ? 3.001 5.295 12.900 1.00 97.06 143 PHE A O 1
ATOM 1111 N N . GLY A 1 144 ? 3.129 3.300 13.903 1.00 95.12 144 GLY A N 1
ATOM 1112 C CA . GLY A 1 1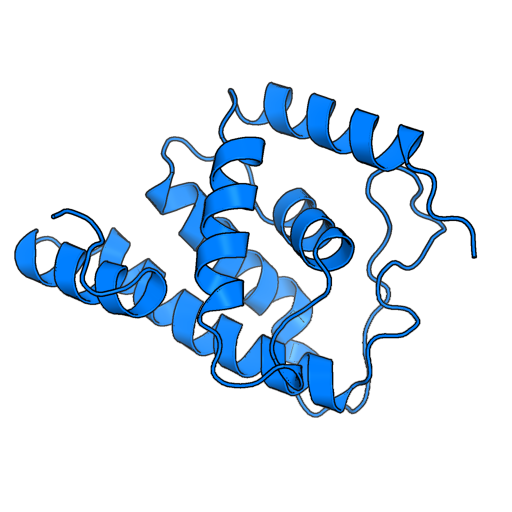44 ? 3.903 3.747 15.058 1.00 95.12 144 GLY A CA 1
ATOM 1113 C C . GLY A 1 144 ? 3.113 3.837 16.343 1.00 95.12 144 GLY A C 1
ATOM 1114 O O . GLY A 1 144 ? 1.890 3.775 16.352 1.00 95.12 144 GLY A O 1
ATOM 1115 N N . SER A 1 145 ? 3.845 3.982 17.446 1.00 92.81 145 SER A N 1
ATOM 1116 C CA . SER A 1 145 ? 3.306 3.957 18.809 1.00 92.81 145 SER A CA 1
ATOM 1117 C C . SER A 1 145 ? 2.291 5.064 19.097 1.00 92.81 145 SER A C 1
ATOM 1119 O O . SER A 1 145 ? 1.429 4.867 19.946 1.00 92.81 145 SER A O 1
ATOM 1121 N N . THR A 1 146 ? 2.359 6.189 18.383 1.00 87.31 146 THR A N 1
ATOM 1122 C CA . THR A 1 146 ? 1.430 7.323 18.519 1.00 87.31 146 THR A CA 1
ATOM 1123 C C . THR A 1 146 ? 0.116 7.132 17.760 1.00 87.31 146 THR A C 1
ATOM 1125 O O . THR A 1 146 ? -0.779 7.963 17.870 1.00 87.31 146 THR A O 1
ATOM 1128 N N . PHE A 1 147 ? -0.034 6.056 16.981 1.00 86.75 147 PHE A N 1
ATOM 1129 C CA . PHE A 1 147 ? -1.284 5.778 16.282 1.00 86.75 147 PHE A CA 1
ATOM 1130 C C . PHE A 1 147 ? -2.406 5.459 17.282 1.00 86.75 147 PHE A C 1
ATOM 1132 O O . PHE A 1 147 ? -2.276 4.541 18.103 1.00 86.75 147 PHE A O 1
ATOM 1139 N N . GLY A 1 148 ? -3.507 6.215 17.198 1.00 75.19 148 GLY A N 1
ATOM 1140 C CA . GLY A 1 148 ? -4.651 6.101 18.109 1.00 75.19 148 GLY A CA 1
ATOM 1141 C C . GLY A 1 148 ? -4.323 6.478 19.557 1.00 75.19 148 GLY A C 1
ATOM 1142 O O . GLY A 1 148 ? -4.881 5.868 20.468 1.00 75.19 148 GLY A O 1
ATOM 1143 N N . ALA A 1 149 ? -3.337 7.358 19.758 1.00 72.88 149 ALA A N 1
ATOM 1144 C CA . ALA A 1 149 ? -3.104 8.057 21.021 1.00 72.88 149 ALA A CA 1
ATOM 1145 C C . ALA A 1 149 ? -4.025 9.277 21.152 1.00 72.88 149 ALA A C 1
ATOM 1147 O O . ALA A 1 149 ? -4.474 9.783 20.096 1.00 72.88 149 ALA A O 1
#

Organism: NCBI:txid709803

Foldseek 3Di:
DDDPVVLLVVLQVVLCVQQVNLLVVLLVLQQLLLVPQPDPLLRDDSQLSSLLLSQFQPRDPDNLSSNLRSLVSCCVVCVVCQPVQDDDFRARSRGRVDRPCPPRGSSSVNSNSVSSVVLNVLSVCLVPDPDPVSNQVSVCVRNNPPRPD

Sequence (149 aa):
MQSHPKGQISAASEKNKSTDGYYVQTVKLMKAWRDRLPTEKSKPKSYILETLVNQTIGVPTAHARAVVSVLEGINSSYGFYRGSGIVPTIADPGFASVNVAKRWSSADFDAFLDQVKSAATTARQALDAIDEAESRKLWRKLFGSTFGA

Radius of gyration: 15.19 Å; chains: 1; bounding box: 33×30×44 Å

Secondary structure (DSSP, 8-state):
----HHHHHHHHHHHHHHTTTHHHHHHHHHHHHHHTSSSGGG---HHHHHHHHHHH--S-SSHHHHHHHHHHHHHHHHGGGTTTT-----EETTEEEEETTTT--HHHHHHHHHHHHHHHHHHHHHHH-SSHHHHHHHHHHHH-TTTT-